Protein AF-A0A5J4E8A2-F1 (afdb_monomer_lite)

Secondary structure (DSSP, 8-state):
--PPPP----------EEEEEEETTTTEEEEEEEES-EEEEEEEPTTSSEEEEEEE-TTS-EEEEEEETTT--EEEEEEPSTT-TT--EEE-SSS-EEEEETTEEEEEETTEEEEEEE-TTT-SS-EEEEEE-TTSS-EEEEE-------

pLDDT: mean 84.59, std 16.26, range [34.31, 96.25]

Radius of gyration: 19.33 Å; chains: 1; bounding box: 40×71×51 Å

Sequence (150 aa):
MLAGVPVSGEEKEPWTMMLQIGYVNYGKTRPVVEMPKFSRALQLKPGSHSLTVIRENEAGEPELSLLDLDSLEFSPLAKTLEGSYSNDFVWTEDPFLLMADDRIVYRLADDGWVMVRDFSDMLPGPITRLAVRPDNKQLAMVVWEVPLEK

Structure (mmCIF, N/CA/C/O backbone):
data_AF-A0A5J4E8A2-F1
#
_entry.id   AF-A0A5J4E8A2-F1
#
loop_
_atom_site.group_PDB
_atom_site.id
_atom_site.type_symbol
_atom_site.label_atom_id
_atom_site.label_alt_id
_atom_site.label_comp_id
_atom_site.label_asym_id
_atom_site.label_entity_id
_atom_site.label_seq_id
_atom_site.pdbx_PDB_ins_code
_atom_site.Cartn_x
_atom_site.Cartn_y
_atom_site.Cartn_z
_atom_site.occupancy
_atom_site.B_iso_or_equiv
_atom_site.auth_seq_id
_atom_site.auth_comp_id
_atom_site.auth_asym_id
_atom_site.auth_atom_id
_atom_site.pdbx_PDB_model_num
ATOM 1 N N . MET A 1 1 ? -2.960 58.419 -9.480 1.00 44.09 1 MET A N 1
ATOM 2 C CA . MET A 1 1 ? -3.152 57.004 -9.870 1.00 44.09 1 MET A CA 1
ATOM 3 C C . MET A 1 1 ? -1.806 56.530 -10.385 1.00 44.09 1 MET A C 1
ATOM 5 O O . MET A 1 1 ? -1.309 57.141 -11.311 1.00 44.09 1 MET A O 1
ATOM 9 N N . LEU A 1 2 ? -1.086 55.628 -9.729 1.00 34.31 2 LEU A N 1
ATOM 10 C CA . LEU A 1 2 ? -1.480 54.268 -9.365 1.00 34.31 2 LEU A CA 1
ATOM 11 C C . LEU A 1 2 ? -1.062 53.943 -7.923 1.00 34.31 2 LEU A C 1
ATOM 13 O O . LEU A 1 2 ? 0.035 54.294 -7.498 1.00 34.31 2 LEU A O 1
ATOM 17 N N . ALA A 1 3 ? -1.966 53.301 -7.184 1.00 36.78 3 ALA A N 1
ATOM 18 C CA . ALA A 1 3 ? -1.679 52.727 -5.879 1.00 36.78 3 ALA A CA 1
ATOM 19 C C . ALA A 1 3 ? -0.767 51.505 -6.056 1.00 36.78 3 ALA A C 1
ATOM 21 O O . ALA A 1 3 ? -0.965 50.714 -6.980 1.00 36.78 3 ALA A O 1
ATOM 22 N N . GLY A 1 4 ? 0.237 51.387 -5.188 1.00 36.59 4 GLY A N 1
ATOM 23 C CA . GLY A 1 4 ? 1.131 50.238 -5.141 1.00 36.59 4 GLY A CA 1
ATOM 24 C C . GLY A 1 4 ? 0.349 48.951 -4.894 1.00 36.59 4 GLY A C 1
ATOM 25 O O . GLY A 1 4 ? -0.538 48.901 -4.044 1.00 36.59 4 GLY A O 1
ATOM 26 N N . VAL A 1 5 ? 0.685 47.920 -5.660 1.00 42.12 5 VAL A N 1
ATOM 27 C CA . VAL A 1 5 ? 0.244 46.551 -5.406 1.00 42.12 5 VAL A CA 1
ATOM 28 C C . VAL A 1 5 ? 0.974 46.078 -4.145 1.00 42.12 5 VAL A C 1
ATOM 30 O O . VAL A 1 5 ? 2.208 46.095 -4.144 1.00 42.12 5 VAL A O 1
ATOM 33 N N . PRO A 1 6 ? 0.282 45.668 -3.069 1.00 39.84 6 PRO A N 1
ATOM 34 C CA . PRO A 1 6 ? 0.949 44.968 -1.990 1.00 39.84 6 PRO A CA 1
ATOM 35 C C . PRO A 1 6 ? 1.321 43.579 -2.508 1.00 39.84 6 PRO A C 1
ATOM 37 O O . PRO A 1 6 ? 0.456 42.800 -2.906 1.00 39.84 6 PRO A O 1
ATOM 40 N N . VAL A 1 7 ? 2.617 43.276 -2.519 1.00 51.28 7 VAL A N 1
ATOM 41 C CA . VAL A 1 7 ? 3.108 41.903 -2.639 1.00 51.28 7 VAL A CA 1
ATOM 42 C C . VAL A 1 7 ? 2.806 41.239 -1.298 1.00 51.28 7 VAL A C 1
ATOM 44 O O . VAL A 1 7 ? 3.563 41.403 -0.344 1.00 51.28 7 VAL A O 1
ATOM 47 N N . SER A 1 8 ? 1.670 40.550 -1.184 1.00 48.28 8 SER A N 1
ATOM 48 C CA . SER A 1 8 ? 1.415 39.687 -0.034 1.00 48.28 8 SER A CA 1
ATOM 49 C C . SER A 1 8 ? 2.226 38.408 -0.221 1.00 48.28 8 SER A C 1
ATOM 51 O O . SER A 1 8 ? 1.799 37.459 -0.879 1.00 48.28 8 SER A O 1
ATOM 53 N N . GLY A 1 9 ? 3.432 38.413 0.343 1.00 48.28 9 GLY A N 1
ATOM 54 C CA . GLY A 1 9 ? 4.071 37.193 0.809 1.00 48.28 9 GLY A CA 1
ATOM 55 C C . GLY A 1 9 ? 3.224 36.615 1.935 1.00 48.28 9 GLY A C 1
ATOM 56 O O . GLY A 1 9 ? 3.485 36.872 3.102 1.00 48.28 9 GLY A O 1
ATOM 57 N N . GLU A 1 10 ? 2.169 35.896 1.576 1.00 40.12 10 GLU A N 1
ATOM 58 C CA . GLU A 1 10 ? 1.558 34.925 2.469 1.00 40.12 10 GLU A CA 1
ATOM 59 C C . GLU A 1 10 ? 2.263 33.602 2.181 1.00 40.12 10 GLU A C 1
ATOM 61 O O . GLU A 1 10 ? 2.068 32.990 1.126 1.00 40.12 10 GLU A O 1
ATOM 66 N N . GLU A 1 11 ? 3.131 33.180 3.104 1.00 46.16 11 GLU A N 1
ATOM 67 C CA . GLU A 1 11 ? 3.371 31.756 3.314 1.00 46.16 11 GLU A CA 1
ATOM 68 C C . GLU A 1 11 ? 1.988 31.114 3.432 1.00 46.16 11 GLU A C 1
ATOM 70 O O . GLU A 1 11 ? 1.299 31.289 4.435 1.00 46.16 11 GLU A O 1
ATOM 75 N N . LYS A 1 12 ? 1.527 30.442 2.371 1.00 45.16 12 LYS A N 1
ATOM 76 C CA . LYS A 1 12 ? 0.350 29.584 2.479 1.00 45.16 12 LYS A CA 1
ATOM 77 C C . LYS A 1 12 ? 0.690 28.571 3.559 1.00 45.16 12 LYS A C 1
ATOM 79 O O . LYS A 1 12 ? 1.568 27.739 3.329 1.00 45.16 12 LYS A O 1
ATOM 84 N N . GLU A 1 13 ? 0.029 28.680 4.710 1.00 53.31 13 GLU A N 1
ATOM 85 C CA . GLU A 1 13 ? 0.113 27.681 5.770 1.00 53.31 13 GLU A CA 1
ATOM 86 C C . GLU A 1 13 ? 0.041 26.286 5.131 1.00 53.31 13 GLU A C 1
ATOM 88 O O . GLU A 1 13 ? -0.776 26.079 4.219 1.00 53.31 13 GLU A O 1
ATOM 93 N N . PRO A 1 14 ? 0.929 25.347 5.506 1.00 62.94 14 PRO A N 1
ATOM 94 C CA . PRO A 1 14 ? 0.955 24.044 4.867 1.00 62.94 14 PRO A CA 1
ATOM 95 C C . PRO A 1 14 ? -0.423 23.409 5.042 1.00 62.94 14 PRO A C 1
ATOM 97 O O . PRO A 1 14 ? -0.895 23.231 6.164 1.00 62.94 14 PRO A O 1
ATOM 100 N N . TRP A 1 15 ? -1.093 23.117 3.924 1.00 67.94 15 TRP A N 1
ATOM 101 C CA . TRP A 1 15 ? -2.390 22.450 3.933 1.00 67.94 15 TRP A CA 1
ATOM 102 C C . TRP A 1 15 ? -2.283 21.200 4.801 1.00 67.94 15 TRP A C 1
ATOM 104 O O . TRP A 1 15 ? -1.591 20.254 4.435 1.00 67.94 15 TRP A O 1
ATOM 114 N N . THR A 1 16 ? -2.942 21.210 5.955 1.00 81.44 16 THR A N 1
ATOM 115 C CA . THR A 1 16 ? -3.009 20.031 6.812 1.00 81.44 16 THR A CA 1
ATOM 116 C C . THR A 1 16 ? -4.118 19.138 6.274 1.00 81.44 16 THR A C 1
ATOM 118 O O . THR A 1 16 ? -5.223 19.594 5.973 1.00 81.44 16 THR A O 1
ATOM 121 N N . MET A 1 17 ? -3.808 17.863 6.085 1.00 86.81 17 MET A N 1
ATOM 122 C CA . MET A 1 17 ? -4.749 16.854 5.622 1.00 86.81 17 MET A CA 1
ATOM 123 C C . MET A 1 17 ? -5.364 16.145 6.825 1.00 86.81 17 MET A C 1
ATOM 125 O O . MET A 1 17 ? -4.666 15.817 7.781 1.00 86.81 17 MET A O 1
ATOM 129 N N . MET A 1 18 ? -6.662 15.860 6.764 1.00 90.81 18 MET A N 1
ATOM 130 C CA . MET A 1 18 ? -7.362 15.107 7.803 1.00 90.81 18 MET A CA 1
ATOM 131 C C . MET A 1 18 ? -7.837 13.766 7.255 1.00 90.81 18 MET A C 1
ATOM 133 O O . MET A 1 18 ? -8.593 13.720 6.282 1.00 90.81 18 MET A O 1
ATOM 137 N N . LEU A 1 19 ? -7.457 12.677 7.922 1.00 91.62 19 LEU A N 1
ATOM 138 C CA . LEU A 1 19 ? -8.067 11.371 7.695 1.00 91.62 19 LEU A CA 1
ATOM 139 C C . LEU A 1 19 ? -9.390 11.294 8.465 1.00 91.62 19 LEU A C 1
ATOM 141 O O . LEU A 1 19 ? -9.425 11.497 9.681 1.00 91.62 19 LEU A O 1
ATO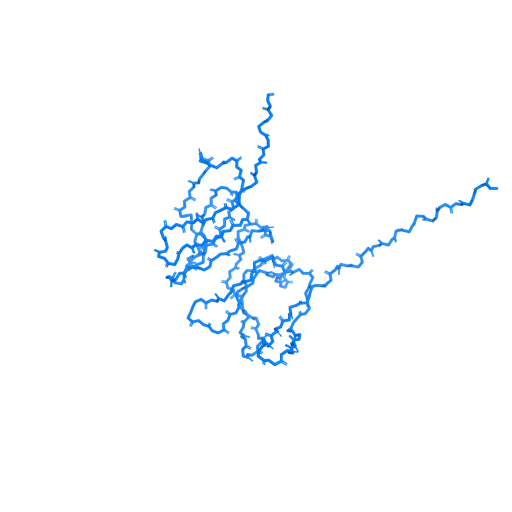M 145 N N . GLN A 1 20 ? -10.476 10.968 7.765 1.00 94.00 20 GLN A N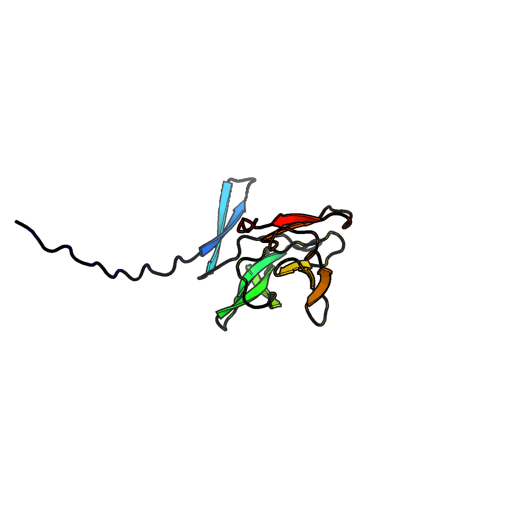 1
ATOM 146 C CA . GLN A 1 20 ? -11.784 10.712 8.368 1.00 94.00 20 GLN A CA 1
ATOM 147 C C . GLN A 1 20 ? -12.277 9.306 8.028 1.00 94.00 20 GLN A C 1
ATOM 149 O O . GLN A 1 20 ? -12.129 8.842 6.899 1.00 94.00 20 GLN A O 1
ATOM 154 N N . ILE A 1 21 ? -12.933 8.655 8.989 1.00 92.94 21 ILE A N 1
ATOM 155 C CA . ILE A 1 21 ? -13.693 7.421 8.764 1.00 92.94 21 ILE A CA 1
ATOM 156 C C . ILE A 1 21 ? -15.155 7.792 8.548 1.00 92.94 21 ILE A C 1
ATOM 158 O O . ILE A 1 21 ? -15.766 8.418 9.413 1.00 92.94 21 ILE A O 1
ATOM 162 N N . GLY A 1 22 ? -15.718 7.401 7.405 1.00 94.19 22 GLY A N 1
ATOM 163 C CA . GLY A 1 22 ? -17.136 7.562 7.090 1.00 94.19 22 GLY A CA 1
ATOM 164 C C . GLY A 1 22 ? -17.936 6.290 7.371 1.00 94.19 22 GLY A C 1
ATOM 165 O O . GLY A 1 22 ? -17.597 5.214 6.887 1.00 94.19 22 GLY A O 1
ATOM 166 N N . TYR A 1 23 ? -19.035 6.418 8.109 1.00 93.38 23 TYR A N 1
ATOM 167 C CA . TYR A 1 23 ? -19.977 5.340 8.392 1.00 93.38 23 TYR A CA 1
ATOM 168 C C . TYR A 1 23 ? -21.158 5.414 7.427 1.00 93.38 23 TYR A C 1
ATOM 170 O O . TYR A 1 23 ? -22.130 6.141 7.647 1.00 93.38 23 TYR A O 1
ATOM 178 N N . VAL A 1 24 ? -21.054 4.664 6.329 1.00 93.62 24 VAL A N 1
ATOM 179 C CA . VAL A 1 24 ? -21.988 4.722 5.190 1.00 93.62 24 VAL A CA 1
ATOM 180 C C . VAL A 1 24 ? -23.421 4.351 5.583 1.00 93.62 24 VAL A C 1
ATOM 182 O O . VAL A 1 24 ? -24.374 4.934 5.080 1.00 93.62 24 VAL A O 1
ATOM 185 N N . ASN A 1 25 ? -23.589 3.417 6.518 1.00 93.56 25 ASN A N 1
ATOM 186 C CA . ASN A 1 25 ? -24.894 2.918 6.952 1.00 93.56 25 ASN A CA 1
ATOM 187 C C . ASN A 1 25 ? -25.737 3.938 7.738 1.00 93.56 25 ASN A C 1
ATOM 189 O O . ASN A 1 25 ? -26.954 3.785 7.786 1.00 93.56 25 ASN A O 1
ATOM 193 N N . TYR A 1 26 ? -25.128 4.957 8.353 1.00 93.00 26 TYR A N 1
ATOM 194 C CA . TYR A 1 26 ? -25.861 5.979 9.117 1.00 93.00 26 TYR A CA 1
ATOM 195 C C . TYR A 1 26 ? -25.381 7.419 8.881 1.00 93.00 26 TYR A C 1
ATOM 197 O O . TYR A 1 26 ? -25.778 8.325 9.613 1.00 93.00 26 TYR A O 1
ATOM 205 N N . GLY A 1 27 ? -24.554 7.649 7.857 1.00 95.19 27 GLY A N 1
ATOM 206 C CA . GLY A 1 27 ? -24.221 8.985 7.358 1.00 95.19 27 GLY A CA 1
ATOM 207 C C . GLY A 1 27 ? -23.467 9.868 8.353 1.00 95.19 27 GLY A C 1
ATOM 208 O O . GLY A 1 27 ? -23.764 11.054 8.461 1.00 95.19 27 GLY A O 1
ATOM 209 N N . LYS A 1 28 ? -22.509 9.308 9.100 1.00 96.00 28 LYS A N 1
ATOM 210 C CA . LYS A 1 28 ? -21.638 10.074 10.012 1.00 96.00 28 LYS A CA 1
ATOM 211 C C . LYS A 1 28 ? -20.175 9.914 9.639 1.00 96.00 28 LYS A C 1
ATOM 213 O O . LYS A 1 28 ? -19.805 8.922 9.020 1.00 96.00 28 LYS A O 1
ATOM 218 N N . THR A 1 29 ? -19.341 10.845 10.084 1.00 95.88 29 THR A N 1
ATOM 219 C CA . THR A 1 29 ? -17.885 10.716 10.006 1.00 95.88 29 THR A CA 1
ATOM 220 C C . THR A 1 29 ? -17.248 10.810 11.389 1.00 95.88 29 THR A C 1
ATOM 222 O O . THR A 1 29 ? -17.855 11.311 12.339 1.00 95.88 29 THR A O 1
ATOM 225 N N . ARG A 1 30 ? -16.025 10.292 11.511 1.00 92.88 30 ARG A N 1
ATOM 226 C CA . ARG A 1 30 ? -15.161 10.444 12.681 1.00 92.88 30 ARG A CA 1
ATOM 227 C C . ARG A 1 30 ? -13.778 10.912 12.217 1.00 92.88 30 ARG A C 1
ATOM 229 O O . ARG A 1 30 ? -13.173 10.195 11.417 1.00 92.88 30 ARG A O 1
ATOM 236 N N . PRO A 1 31 ? -13.269 12.060 12.695 1.00 93.00 31 PRO A N 1
ATOM 237 C CA . PRO A 1 31 ? -11.885 12.441 12.446 1.00 93.00 31 PRO A CA 1
ATOM 238 C C . PRO A 1 31 ? -10.951 11.456 13.157 1.00 93.00 31 PRO A C 1
ATOM 240 O O . PRO A 1 31 ? -11.215 11.062 14.293 1.00 93.00 31 PRO A O 1
ATOM 243 N N . VAL A 1 32 ? -9.894 11.031 12.468 1.00 92.44 32 VAL A N 1
ATOM 244 C CA . VAL A 1 32 ? -8.877 10.119 13.010 1.00 92.44 32 VAL A CA 1
ATOM 245 C C . VAL A 1 32 ? -7.626 10.895 13.380 1.00 92.44 32 VAL A C 1
ATOM 247 O O . VAL A 1 32 ? -7.185 10.843 14.521 1.00 92.44 32 VAL A O 1
ATOM 250 N N . VAL A 1 33 ? -7.054 11.614 12.413 1.00 88.94 33 VAL A N 1
ATOM 251 C CA . VAL A 1 33 ? -5.784 12.320 12.587 1.00 88.94 33 VAL A CA 1
ATOM 252 C C . VAL A 1 33 ? -5.669 13.465 11.584 1.00 88.94 33 VAL A C 1
ATOM 254 O O . VAL A 1 33 ? -6.164 13.366 10.457 1.00 88.94 33 VAL A O 1
ATOM 257 N N . GLU A 1 34 ? -4.997 14.533 11.999 1.00 87.50 34 GLU A N 1
ATOM 258 C CA . GLU A 1 34 ? -4.529 15.620 11.144 1.00 87.50 34 GLU A CA 1
ATOM 259 C C . GLU A 1 34 ? -3.021 15.474 10.931 1.00 87.50 34 GLU A C 1
ATOM 261 O O . GLU A 1 34 ? -2.276 15.257 11.886 1.00 87.50 34 GLU A O 1
ATOM 266 N N . MET A 1 35 ? -2.567 15.554 9.682 1.00 81.31 35 MET A N 1
ATOM 267 C CA . MET A 1 35 ? -1.155 15.422 9.331 1.00 81.31 35 MET A CA 1
ATOM 268 C C . MET A 1 35 ? -0.769 16.360 8.189 1.00 81.31 35 MET A C 1
ATOM 270 O O . MET A 1 35 ? -1.615 16.668 7.347 1.00 81.31 35 MET A O 1
ATOM 274 N N . PRO A 1 36 ? 0.512 16.759 8.086 1.00 80.12 36 PRO A N 1
ATOM 275 C CA . PRO A 1 36 ? 0.971 17.607 6.990 1.00 80.12 36 PRO A CA 1
ATOM 276 C C . PRO A 1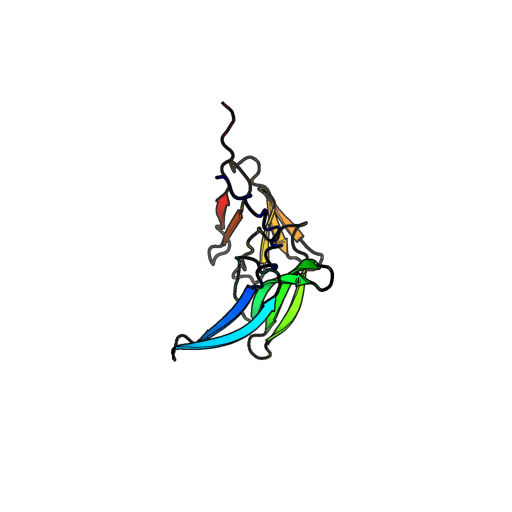 36 ? 0.714 16.984 5.612 1.00 80.12 36 PRO A C 1
ATOM 278 O O . PRO A 1 36 ? 0.343 17.685 4.673 1.00 80.12 36 PRO A O 1
ATOM 281 N N . LYS A 1 37 ? 0.912 15.663 5.480 1.00 82.56 37 LYS A N 1
ATOM 282 C CA . LYS A 1 37 ? 0.782 14.935 4.211 1.00 82.56 37 LYS A CA 1
ATOM 283 C C . LYS A 1 37 ? 0.319 13.491 4.404 1.00 82.56 37 LYS A C 1
ATOM 285 O O . LYS A 1 37 ? 0.814 12.780 5.275 1.00 82.56 37 LYS A O 1
ATOM 290 N N . PHE A 1 38 ? -0.555 13.058 3.500 1.00 82.69 38 PHE A N 1
ATOM 291 C CA . PHE A 1 38 ? -0.901 11.661 3.237 1.00 82.69 38 PHE A CA 1
ATOM 292 C C . PHE A 1 38 ? -0.680 11.342 1.757 1.00 82.69 38 PHE A C 1
ATOM 294 O O . PHE A 1 38 ? -0.828 12.218 0.899 1.00 82.69 38 PHE A O 1
ATOM 301 N N . SER A 1 39 ? -0.381 10.082 1.435 1.00 83.00 39 SER A N 1
ATOM 302 C CA . SER A 1 39 ? -0.505 9.615 0.052 1.00 83.00 39 SER A CA 1
ATOM 303 C C . SER A 1 39 ? -1.951 9.608 -0.423 1.00 83.00 39 SER A C 1
ATOM 305 O O . SER A 1 39 ? -2.901 9.550 0.355 1.00 83.00 39 SER A O 1
ATOM 307 N N . ARG A 1 40 ? -2.110 9.557 -1.747 1.00 82.06 40 ARG A N 1
ATOM 308 C CA . ARG A 1 40 ? -3.404 9.310 -2.399 1.00 82.06 40 ARG A CA 1
ATOM 309 C C . ARG A 1 40 ? -3.874 7.861 -2.235 1.00 82.06 40 ARG A C 1
ATOM 311 O O . ARG A 1 40 ? -5.076 7.614 -2.243 1.00 82.06 40 ARG A O 1
ATOM 318 N N . ALA A 1 41 ? -2.942 6.917 -2.102 1.00 86.00 41 ALA A N 1
ATOM 319 C CA . ALA A 1 41 ? -3.253 5.512 -1.881 1.00 86.00 41 ALA A CA 1
ATOM 320 C C . ALA A 1 41 ? -3.703 5.259 -0.434 1.00 86.00 41 ALA A C 1
ATOM 322 O O . ALA A 1 41 ? -3.023 5.647 0.518 1.00 86.00 41 ALA A O 1
ATOM 323 N N . LEU A 1 42 ? -4.845 4.584 -0.302 1.00 90.50 42 LEU A N 1
ATOM 324 C CA . LEU A 1 42 ? -5.462 4.127 0.942 1.00 90.50 42 LEU A CA 1
ATOM 325 C C . LEU A 1 42 ? -6.032 2.733 0.671 1.00 90.50 42 LEU A C 1
ATOM 327 O O . LEU A 1 42 ? -6.891 2.594 -0.203 1.00 90.50 42 LEU A O 1
ATOM 331 N N . GLN A 1 43 ? -5.566 1.700 1.375 1.00 93.56 43 GLN A N 1
ATOM 332 C CA . GLN A 1 43 ? -6.068 0.334 1.172 1.00 93.56 43 GLN A CA 1
ATOM 333 C C . GLN A 1 43 ? -6.202 -0.418 2.486 1.00 93.56 43 GLN A C 1
ATOM 335 O O . GLN A 1 43 ? -5.345 -0.315 3.359 1.00 93.56 43 GLN A O 1
ATOM 340 N N . LEU A 1 44 ? -7.263 -1.212 2.613 1.00 94.12 44 LEU A N 1
ATOM 341 C CA . LEU A 1 44 ? -7.364 -2.181 3.698 1.00 94.12 44 LEU A CA 1
ATOM 342 C C . LEU A 1 44 ? -6.311 -3.268 3.503 1.00 94.12 44 LEU A C 1
ATOM 344 O O . LEU A 1 44 ? -6.114 -3.750 2.386 1.00 94.12 44 LEU A O 1
ATOM 348 N N . LYS A 1 45 ? -5.667 -3.675 4.594 1.00 94.38 45 LYS A N 1
ATOM 349 C CA . LYS A 1 45 ? -4.794 -4.843 4.580 1.00 94.38 45 LYS A CA 1
ATOM 350 C C . LYS A 1 45 ? -5.655 -6.116 4.516 1.00 94.38 45 LYS A C 1
ATOM 352 O O . LYS A 1 45 ? -6.503 -6.311 5.390 1.00 94.38 45 LYS A O 1
ATOM 357 N N . PRO A 1 46 ? -5.432 -7.018 3.544 1.00 92.81 46 PRO A N 1
ATOM 358 C CA . PRO A 1 46 ? -6.158 -8.278 3.469 1.00 92.81 46 PRO A CA 1
ATOM 359 C C . PRO A 1 46 ? -6.045 -9.084 4.765 1.00 92.81 46 PRO A C 1
ATOM 361 O O . PRO A 1 46 ? -4.968 -9.206 5.364 1.00 92.81 46 PRO A O 1
ATOM 364 N N . GLY A 1 47 ? -7.186 -9.613 5.211 1.00 91.81 47 GLY A N 1
ATOM 365 C CA . GLY A 1 47 ? -7.290 -10.410 6.432 1.00 91.81 47 GLY A CA 1
ATOM 366 C C . GLY A 1 47 ? -7.086 -9.639 7.742 1.00 91.81 47 GLY A C 1
ATOM 367 O O . GLY A 1 47 ? -6.973 -10.284 8.781 1.00 91.81 47 GLY A O 1
ATOM 368 N N . SER A 1 48 ? -7.028 -8.300 7.736 1.00 91.56 48 SER A N 1
ATOM 369 C CA . SER A 1 48 ? -6.989 -7.501 8.969 1.00 91.56 48 SER A CA 1
ATOM 370 C C . SER A 1 48 ? -8.016 -6.370 8.969 1.00 91.56 48 SER A C 1
ATOM 372 O O . SER A 1 48 ? -8.591 -6.016 7.941 1.00 91.56 48 SER A O 1
ATOM 374 N N . HIS A 1 49 ? -8.246 -5.799 10.152 1.00 93.81 49 HIS A N 1
ATOM 375 C CA . HIS A 1 49 ? -9.069 -4.608 10.342 1.00 93.81 49 HIS A CA 1
ATOM 376 C C . HIS A 1 49 ? -8.198 -3.342 10.392 1.00 93.81 49 HIS A C 1
ATOM 378 O O . HIS A 1 49 ? -8.353 -2.478 11.251 1.00 93.81 49 HIS A O 1
ATOM 384 N N . SER A 1 50 ? -7.223 -3.257 9.485 1.00 95.81 50 SER A N 1
ATOM 385 C CA . SER A 1 50 ? -6.241 -2.174 9.463 1.00 95.81 50 SER A CA 1
ATOM 386 C C . SER A 1 50 ? -6.196 -1.510 8.093 1.00 95.81 50 SER A C 1
ATOM 388 O O . SER A 1 50 ? -6.273 -2.172 7.055 1.00 95.81 50 SER A O 1
ATOM 390 N N . LEU A 1 51 ? -6.040 -0.191 8.094 1.00 95.44 51 LEU A N 1
ATOM 391 C CA . LEU A 1 51 ? -5.846 0.619 6.900 1.00 95.44 51 LEU A CA 1
ATOM 392 C C . LEU A 1 51 ? -4.350 0.864 6.700 1.00 95.44 51 LEU A C 1
ATOM 394 O O . LEU A 1 51 ? -3.681 1.389 7.582 1.00 95.44 51 LEU A O 1
ATOM 398 N N . THR A 1 52 ? -3.823 0.520 5.533 1.00 95.19 52 THR A N 1
ATOM 399 C CA . THR A 1 52 ? -2.478 0.917 5.119 1.00 95.19 52 THR A CA 1
ATOM 400 C C . THR A 1 52 ? -2.537 2.277 4.444 1.00 95.19 52 THR A C 1
ATOM 402 O O . THR A 1 52 ? -3.414 2.524 3.609 1.00 95.19 52 THR A O 1
ATOM 405 N N . VAL A 1 53 ? -1.595 3.145 4.802 1.00 93.56 53 VAL A N 1
ATOM 406 C CA . VAL A 1 53 ? -1.413 4.487 4.237 1.00 93.56 53 VAL A CA 1
ATOM 407 C C . VAL A 1 53 ? 0.080 4.774 4.101 1.00 93.56 53 VAL A C 1
ATOM 409 O O . VAL A 1 53 ? 0.873 4.191 4.838 1.00 93.56 53 VAL A O 1
ATOM 412 N N . ILE A 1 54 ? 0.468 5.705 3.227 1.00 91.88 54 ILE A N 1
ATOM 413 C CA . ILE A 1 54 ? 1.771 6.365 3.353 1.00 91.88 54 ILE A CA 1
ATOM 414 C C . ILE A 1 54 ? 1.553 7.692 4.078 1.00 91.88 54 ILE A C 1
ATOM 416 O O . ILE A 1 54 ? 0.705 8.501 3.683 1.00 91.88 54 ILE A O 1
ATOM 420 N N . ARG A 1 55 ? 2.321 7.908 5.142 1.00 89.38 55 ARG A N 1
ATOM 421 C CA . ARG A 1 55 ? 2.330 9.134 5.945 1.00 89.38 55 ARG A CA 1
ATOM 422 C C . ARG A 1 55 ? 3.758 9.574 6.220 1.00 89.38 55 ARG A C 1
ATOM 424 O O . ARG A 1 55 ? 4.705 8.832 5.992 1.00 89.38 55 ARG A O 1
ATOM 431 N N . GLU A 1 56 ? 3.892 10.789 6.722 1.00 88.12 56 GLU A N 1
ATOM 432 C CA . GLU A 1 56 ? 5.153 11.279 7.264 1.00 88.12 56 GLU A CA 1
ATOM 433 C C . GLU A 1 56 ? 5.424 10.624 8.637 1.00 88.12 56 GLU A C 1
ATOM 435 O O . GLU A 1 56 ? 4.530 10.544 9.493 1.00 88.12 56 GLU A O 1
ATOM 440 N N . ASN A 1 57 ? 6.634 10.100 8.836 1.00 87.44 57 ASN A N 1
ATOM 441 C CA . ASN A 1 57 ? 7.103 9.614 10.135 1.00 87.44 57 ASN A CA 1
ATOM 442 C C . ASN A 1 57 ? 7.644 10.772 10.999 1.00 87.44 57 ASN A C 1
ATOM 444 O O . ASN A 1 57 ? 7.661 11.926 10.577 1.00 87.44 57 ASN A O 1
ATOM 448 N N . GLU A 1 58 ? 8.100 10.486 12.222 1.00 86.38 58 GLU A N 1
ATOM 449 C CA . GLU A 1 58 ? 8.618 11.519 13.142 1.00 86.38 58 GLU A CA 1
ATOM 450 C C . GLU A 1 58 ? 9.853 12.268 12.607 1.00 86.38 58 GLU A C 1
ATOM 452 O O . GLU A 1 58 ? 10.131 13.384 13.041 1.00 86.38 58 GLU A O 1
ATOM 457 N N . ALA A 1 59 ? 10.584 11.675 11.658 1.00 87.94 59 ALA A N 1
ATOM 458 C CA . ALA A 1 59 ? 11.755 12.271 11.021 1.00 87.94 59 ALA A CA 1
ATOM 459 C C . ALA A 1 59 ? 11.416 13.092 9.761 1.00 87.94 59 ALA A C 1
ATOM 461 O O . ALA A 1 59 ? 12.326 13.618 9.120 1.00 87.94 59 ALA A O 1
ATOM 462 N N . GLY A 1 60 ? 10.139 13.209 9.386 1.00 86.50 60 GLY A N 1
ATOM 463 C CA . GLY A 1 60 ? 9.732 13.910 8.167 1.00 86.50 60 GLY A CA 1
ATOM 464 C C . GLY A 1 60 ? 9.796 13.059 6.889 1.00 86.50 60 GLY A C 1
ATOM 465 O O . GLY A 1 60 ? 9.619 13.576 5.782 1.00 86.50 60 GLY A O 1
ATOM 466 N N . GLU A 1 61 ? 10.069 11.757 7.010 1.00 87.06 61 GLU A N 1
ATOM 467 C CA . GLU A 1 61 ? 10.236 10.847 5.873 1.00 87.06 61 GLU A CA 1
ATOM 468 C C . GLU A 1 61 ? 8.928 10.101 5.546 1.00 87.06 61 GLU A C 1
ATOM 470 O O . GLU A 1 61 ? 8.175 9.755 6.460 1.00 87.06 61 GLU A O 1
ATOM 475 N N . PRO A 1 62 ? 8.655 9.800 4.261 1.00 88.50 62 PRO A N 1
ATOM 476 C CA . PRO A 1 62 ? 7.522 8.966 3.878 1.00 88.50 62 PRO A CA 1
ATOM 477 C C . PRO A 1 62 ? 7.687 7.526 4.386 1.00 88.50 62 PRO A C 1
ATOM 479 O O . PRO A 1 62 ? 8.710 6.872 4.172 1.00 88.50 62 PRO A O 1
ATOM 482 N N . GLU A 1 63 ? 6.639 7.003 5.011 1.00 91.50 63 GLU A N 1
ATOM 483 C CA . GLU A 1 63 ? 6.587 5.655 5.566 1.00 91.50 63 GLU A CA 1
ATOM 484 C C . GLU A 1 63 ? 5.227 5.009 5.280 1.00 91.50 63 GLU A C 1
ATOM 486 O O . GLU A 1 63 ? 4.187 5.659 5.392 1.00 91.50 63 GLU A O 1
ATOM 491 N N . LEU A 1 64 ? 5.226 3.718 4.933 1.00 93.62 64 LEU A N 1
ATOM 492 C CA . LEU A 1 64 ? 4.028 2.889 5.009 1.00 93.62 64 LEU A CA 1
ATOM 493 C C . LEU A 1 64 ? 3.702 2.627 6.477 1.00 93.62 64 LEU A C 1
ATOM 495 O O . LEU A 1 64 ? 4.495 2.020 7.199 1.00 93.62 64 LEU A O 1
ATOM 499 N N . SER A 1 65 ? 2.498 2.994 6.889 1.00 94.38 65 SER A N 1
ATOM 500 C CA . SER A 1 65 ? 2.003 2.739 8.237 1.00 94.38 65 SER A CA 1
ATOM 501 C C . SER A 1 65 ? 0.659 2.018 8.187 1.00 94.38 65 SER A C 1
ATOM 503 O O . SER A 1 65 ? -0.132 2.178 7.253 1.00 94.38 65 SER A O 1
ATOM 505 N N . LEU A 1 66 ? 0.397 1.221 9.217 1.00 95.94 66 LEU A N 1
ATOM 506 C CA . LEU A 1 66 ? -0.892 0.588 9.468 1.00 95.94 66 LEU A CA 1
ATOM 507 C C . LEU A 1 66 ? -1.632 1.391 10.528 1.00 95.94 66 LEU A C 1
ATOM 509 O O . LEU A 1 66 ? -1.100 1.610 11.608 1.00 95.94 66 LEU A O 1
ATOM 513 N N . LEU A 1 67 ? -2.851 1.810 10.219 1.00 95.75 67 LEU A N 1
ATOM 514 C CA . LEU A 1 67 ? -3.817 2.314 11.183 1.00 95.75 67 LEU A CA 1
ATOM 515 C C . LEU A 1 67 ? -4.716 1.157 11.610 1.00 95.75 67 LEU A C 1
ATOM 517 O O . LEU A 1 67 ? -5.445 0.613 10.776 1.00 95.75 67 LEU A O 1
ATOM 521 N N . ASP A 1 68 ? -4.700 0.806 12.889 1.00 95.94 68 ASP A N 1
ATOM 522 C CA . ASP A 1 68 ? -5.713 -0.076 13.460 1.00 95.94 68 ASP A CA 1
ATOM 523 C C . ASP A 1 68 ? -7.059 0.664 13.530 1.00 95.94 68 ASP A C 1
ATOM 525 O O . ASP A 1 68 ? -7.141 1.772 14.061 1.00 95.94 68 ASP A O 1
ATOM 529 N N . LEU A 1 69 ? -8.120 0.108 12.937 1.00 94.19 69 LEU A N 1
ATOM 530 C CA . LEU A 1 69 ? -9.402 0.815 12.834 1.00 94.19 69 LEU A CA 1
ATOM 531 C C . LEU A 1 69 ? -10.230 0.767 14.126 1.00 94.19 69 LEU A C 1
ATOM 533 O O . LEU A 1 69 ? -11.148 1.584 14.278 1.00 94.19 69 LEU A O 1
ATOM 537 N N . ASP A 1 70 ? -9.884 -0.122 15.058 1.00 93.00 70 ASP A N 1
ATOM 538 C CA . ASP A 1 70 ? -10.530 -0.239 16.361 1.00 93.00 70 ASP A CA 1
ATOM 539 C C . ASP A 1 70 ? -9.891 0.728 17.371 1.00 93.00 70 ASP A C 1
ATOM 541 O O . ASP A 1 70 ? -10.601 1.533 17.984 1.00 93.00 70 ASP A O 1
ATOM 545 N N . SER A 1 71 ? -8.558 0.718 17.502 1.00 94.88 71 SER A N 1
ATOM 546 C CA . SER A 1 71 ? -7.821 1.585 18.436 1.00 94.88 71 SER A CA 1
ATOM 547 C C . SER A 1 71 ? -7.510 2.978 17.883 1.00 94.88 71 SER A C 1
ATOM 549 O O . SER A 1 71 ? -7.329 3.912 18.661 1.00 94.88 71 SER A O 1
ATOM 551 N N . LEU A 1 72 ? -7.497 3.141 16.555 1.00 93.25 72 LEU A N 1
ATOM 552 C CA . LEU A 1 72 ? -6.972 4.317 15.848 1.00 93.25 72 LEU A CA 1
ATOM 553 C C . LEU A 1 72 ? -5.483 4.605 16.061 1.00 93.25 72 LEU A C 1
ATOM 555 O O . LEU A 1 72 ? -5.025 5.726 15.826 1.00 93.25 72 LEU A O 1
ATOM 559 N N . GLU A 1 73 ? -4.709 3.608 16.463 1.00 93.88 73 GLU A N 1
ATOM 560 C CA . GLU A 1 73 ? -3.269 3.766 16.611 1.00 93.88 73 GLU A CA 1
ATOM 561 C C . GLU A 1 73 ? -2.546 3.422 15.307 1.00 93.88 73 GLU A C 1
ATOM 563 O O . GLU A 1 73 ? -2.898 2.474 14.599 1.00 93.88 73 GLU A O 1
ATOM 568 N N . PHE A 1 74 ? -1.526 4.219 14.982 1.00 93.62 74 PHE A N 1
ATOM 569 C CA . PHE A 1 74 ? -0.624 3.930 13.875 1.00 93.62 74 PHE A CA 1
ATOM 570 C C . PHE A 1 74 ? 0.544 3.070 14.351 1.00 93.62 74 PHE A C 1
ATOM 572 O O . PHE A 1 74 ? 1.164 3.369 15.369 1.00 93.62 74 PHE A O 1
ATOM 579 N N . SER A 1 75 ? 0.905 2.071 13.555 1.00 95.38 75 SER A N 1
ATOM 580 C CA . SER A 1 75 ? 2.152 1.320 13.686 1.00 95.38 75 SER A CA 1
ATOM 581 C C . SER A 1 75 ? 2.949 1.377 12.378 1.00 95.38 75 SER A C 1
ATOM 583 O O . SER A 1 75 ? 2.339 1.272 11.304 1.00 95.38 75 SER A O 1
ATOM 585 N N . PRO A 1 76 ? 4.285 1.499 12.431 1.00 94.94 76 PRO A N 1
ATOM 586 C CA . PRO A 1 76 ? 5.118 1.473 11.234 1.00 94.94 76 PRO A CA 1
ATOM 587 C C . PRO A 1 76 ? 5.043 0.098 10.556 1.00 94.94 76 PRO A C 1
ATOM 589 O O . PRO A 1 76 ? 5.005 -0.931 11.232 1.00 94.94 76 PRO A O 1
ATOM 592 N N . LEU A 1 77 ? 5.018 0.079 9.221 1.00 93.81 77 LEU A N 1
ATOM 593 C CA . LEU A 1 77 ? 5.093 -1.147 8.419 1.00 93.81 77 LEU A CA 1
ATOM 594 C C . LEU A 1 77 ? 6.433 -1.244 7.688 1.00 93.81 77 LEU A C 1
ATOM 596 O O . LEU A 1 77 ? 7.120 -2.253 7.810 1.00 93.81 77 LEU A O 1
ATOM 600 N N . ALA A 1 78 ? 6.798 -0.214 6.923 1.00 92.81 78 ALA A N 1
ATOM 601 C CA . ALA A 1 78 ? 8.061 -0.154 6.191 1.00 92.81 78 ALA A CA 1
ATOM 602 C C . ALA A 1 78 ? 8.340 1.269 5.697 1.00 92.81 78 ALA A C 1
ATOM 604 O O . ALA A 1 78 ? 7.415 2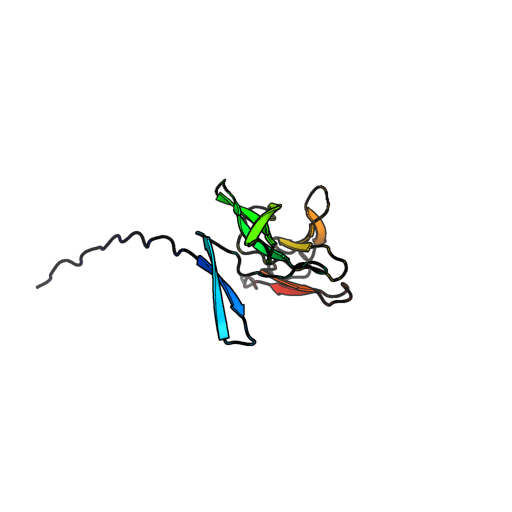.033 5.427 1.00 92.81 78 ALA A O 1
ATOM 605 N N . LYS A 1 79 ? 9.611 1.607 5.462 1.00 91.50 79 LYS A N 1
ATOM 606 C CA . LYS A 1 79 ? 9.942 2.791 4.656 1.00 91.50 79 LYS A CA 1
ATOM 607 C C . LYS A 1 79 ? 9.435 2.607 3.224 1.00 91.50 79 LYS A C 1
ATOM 609 O O . LYS A 1 79 ? 9.421 1.484 2.714 1.00 91.50 79 LYS A O 1
ATOM 614 N N . THR A 1 80 ? 9.035 3.688 2.559 1.00 91.31 80 THR A N 1
ATOM 615 C CA . THR A 1 80 ? 8.717 3.622 1.124 1.00 91.31 80 THR A CA 1
ATOM 616 C C . THR A 1 80 ? 9.983 3.365 0.299 1.00 91.31 80 THR A C 1
ATOM 618 O O . THR A 1 80 ? 11.101 3.502 0.798 1.00 91.31 80 THR A O 1
ATOM 621 N N . LEU A 1 81 ? 9.819 3.039 -0.987 1.00 88.75 81 LEU A N 1
ATOM 622 C CA . LEU A 1 81 ? 10.898 3.229 -1.967 1.00 88.75 81 LEU A CA 1
ATOM 623 C C . LEU A 1 81 ? 11.343 4.710 -1.937 1.00 88.75 81 LEU A C 1
ATOM 625 O O . LEU A 1 81 ? 10.523 5.583 -1.623 1.00 88.75 81 LEU A O 1
ATOM 629 N N . GLU A 1 82 ? 12.633 4.981 -2.163 1.00 73.44 82 GLU A N 1
ATOM 630 C CA . GLU A 1 82 ? 13.288 6.261 -1.838 1.00 73.44 82 GLU A CA 1
ATOM 631 C C . GLU A 1 82 ? 12.471 7.504 -2.258 1.00 73.44 82 GLU A C 1
ATOM 633 O O . GLU A 1 82 ? 12.183 7.735 -3.428 1.00 73.44 82 GLU A O 1
ATOM 638 N N . GLY A 1 83 ? 12.096 8.333 -1.275 1.00 57.69 83 GLY A N 1
ATOM 639 C CA . GLY A 1 83 ? 11.633 9.713 -1.478 1.00 57.69 83 GLY A CA 1
ATOM 640 C C . GLY A 1 83 ? 10.213 9.938 -2.017 1.00 57.69 83 GLY A C 1
ATOM 641 O O . GLY A 1 83 ? 9.802 11.097 -2.111 1.00 57.69 83 GLY A O 1
ATOM 642 N N . SER A 1 84 ? 9.431 8.907 -2.353 1.00 58.38 84 SER A N 1
ATOM 643 C CA . SER A 1 84 ? 8.175 9.133 -3.088 1.00 58.38 84 SER A CA 1
ATOM 644 C C . SER A 1 84 ? 6.902 9.015 -2.238 1.00 58.38 84 SER A C 1
ATOM 646 O O . SER A 1 84 ? 6.365 7.933 -2.020 1.00 58.38 84 SER A O 1
ATOM 648 N N . TYR A 1 85 ? 6.33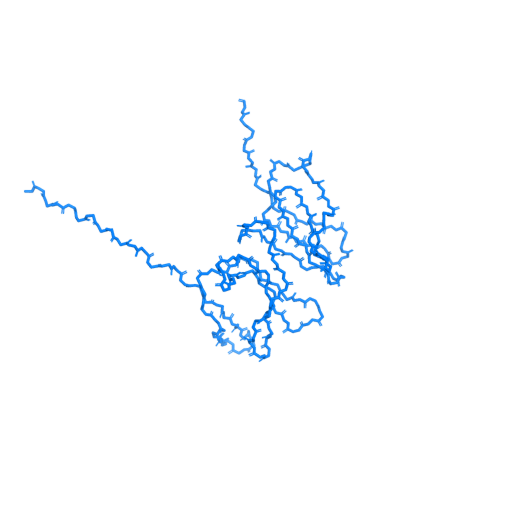1 10.171 -1.873 1.00 56.03 85 TYR A N 1
ATOM 649 C CA . TYR A 1 85 ? 4.924 10.303 -1.443 1.00 56.03 85 TYR A CA 1
ATOM 650 C C . TYR A 1 85 ? 3.921 10.072 -2.592 1.00 56.03 85 TYR A C 1
ATOM 652 O O . TYR A 1 85 ? 2.714 9.962 -2.361 1.00 56.03 85 TYR A O 1
ATOM 660 N N . SER A 1 86 ? 4.396 10.072 -3.844 1.00 57.41 86 SER A N 1
ATOM 661 C CA . SER A 1 86 ? 3.553 9.989 -5.043 1.00 57.41 86 SER A CA 1
ATOM 662 C C . SER A 1 86 ? 3.301 8.573 -5.545 1.00 57.41 86 SER A C 1
ATOM 664 O O . SER A 1 86 ? 2.385 8.401 -6.357 1.00 57.41 86 SER A O 1
ATOM 666 N N . ASN A 1 87 ? 4.076 7.591 -5.080 1.00 68.06 87 ASN A N 1
ATOM 667 C CA . ASN A 1 87 ? 3.941 6.214 -5.533 1.00 68.06 87 ASN A CA 1
ATOM 668 C C . ASN A 1 87 ? 2.780 5.559 -4.782 1.00 68.06 87 ASN A C 1
ATOM 670 O O . ASN A 1 87 ? 2.780 5.472 -3.554 1.00 68.06 87 ASN A O 1
ATOM 674 N N . ASP A 1 88 ? 1.775 5.113 -5.530 1.00 86.62 88 ASP A N 1
ATOM 675 C CA . ASP A 1 88 ? 0.736 4.261 -4.969 1.00 86.62 88 ASP A CA 1
ATOM 676 C C . ASP A 1 88 ? 1.329 2.895 -4.587 1.00 86.62 88 ASP A C 1
ATOM 678 O O . ASP A 1 88 ? 2.316 2.423 -5.160 1.00 86.62 88 ASP A O 1
ATOM 682 N N . PHE A 1 89 ? 0.677 2.234 -3.638 1.00 93.56 89 PHE A N 1
ATOM 683 C CA . PHE A 1 89 ? 0.923 0.842 -3.289 1.00 93.56 89 PHE A CA 1
ATOM 684 C C . PHE A 1 89 ? -0.344 0.023 -3.507 1.00 93.56 89 PHE A C 1
ATOM 686 O O . PHE A 1 89 ? -1.446 0.572 -3.576 1.00 93.56 89 PHE A O 1
ATOM 693 N N . VAL A 1 90 ? -0.194 -1.297 -3.591 1.00 94.62 90 VAL A N 1
ATOM 694 C CA . VAL A 1 90 ? -1.329 -2.216 -3.651 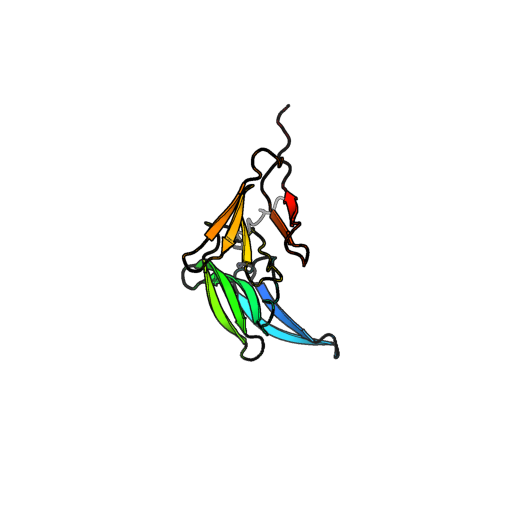1.00 94.62 90 VAL A CA 1
ATOM 695 C C . VAL A 1 90 ? -1.071 -3.494 -2.865 1.00 94.62 90 VAL A C 1
ATOM 697 O O . VAL A 1 90 ? 0.009 -4.075 -2.956 1.00 94.62 90 VAL A O 1
ATOM 700 N N . TRP A 1 91 ? -2.066 -3.933 -2.096 1.00 94.94 91 TRP A N 1
ATOM 701 C CA . TRP A 1 91 ? -2.077 -5.263 -1.494 1.00 94.94 91 TRP A CA 1
ATOM 702 C C . TRP A 1 91 ? -2.529 -6.319 -2.501 1.00 94.94 91 TRP A C 1
ATOM 704 O O . TRP A 1 91 ? -3.487 -6.113 -3.244 1.00 94.94 91 TRP A O 1
ATOM 714 N N . THR A 1 92 ? -1.865 -7.469 -2.492 1.00 93.06 92 THR A N 1
ATOM 715 C CA . THR A 1 92 ? -2.312 -8.686 -3.180 1.00 93.06 92 THR A CA 1
ATOM 716 C C . THR A 1 92 ? -3.156 -9.568 -2.262 1.00 93.06 92 THR A C 1
ATOM 718 O O . THR A 1 92 ? -3.092 -9.436 -1.042 1.00 93.06 92 THR A O 1
ATOM 721 N N . GLU A 1 93 ? -3.927 -10.499 -2.831 1.00 87.38 93 GLU A N 1
ATOM 722 C CA . GLU A 1 93 ? -4.743 -11.440 -2.035 1.00 87.38 93 GLU A CA 1
ATOM 723 C C . GLU A 1 93 ? -3.884 -12.439 -1.243 1.00 87.38 93 GLU A C 1
ATOM 725 O O . GLU A 1 93 ? -4.230 -12.815 -0.125 1.00 87.38 93 GLU A O 1
ATOM 730 N N . ASP A 1 94 ? -2.723 -12.823 -1.786 1.00 83.38 94 ASP A N 1
ATOM 731 C CA . ASP A 1 94 ? -1.655 -13.435 -0.992 1.00 83.38 94 ASP A CA 1
ATOM 732 C C . ASP A 1 94 ? -0.953 -12.261 -0.311 1.00 83.38 94 ASP A C 1
ATOM 734 O O . ASP A 1 94 ? -0.346 -11.495 -1.044 1.00 83.38 94 ASP A O 1
ATOM 738 N N . PRO A 1 95 ? -1.052 -12.035 1.007 1.00 84.56 95 PRO A N 1
ATOM 739 C CA . PRO A 1 95 ? -0.973 -10.702 1.622 1.00 84.56 95 PRO A CA 1
ATOM 740 C C . PRO A 1 95 ? 0.442 -10.096 1.639 1.00 84.56 95 PRO A C 1
ATOM 742 O O . PRO A 1 95 ? 1.037 -9.889 2.696 1.00 84.56 95 PRO A O 1
ATOM 745 N N . PHE A 1 96 ? 0.979 -9.782 0.465 1.00 91.44 96 PHE A N 1
ATOM 746 C CA . PHE A 1 96 ? 2.176 -8.993 0.248 1.00 91.44 96 PHE A CA 1
ATOM 747 C C . PHE A 1 96 ? 1.808 -7.664 -0.408 1.00 91.44 96 PHE A C 1
ATOM 749 O O . PHE A 1 96 ? 0.746 -7.493 -1.008 1.00 91.44 96 PHE A O 1
ATOM 756 N N . LEU A 1 97 ? 2.693 -6.690 -0.249 1.00 94.75 97 LEU A N 1
ATOM 757 C CA . LEU A 1 97 ? 2.463 -5.332 -0.709 1.00 94.75 97 LEU A CA 1
ATOM 758 C C . LEU A 1 97 ? 3.385 -5.042 -1.887 1.00 94.75 97 LEU A C 1
ATOM 760 O O . LEU A 1 97 ? 4.577 -5.356 -1.849 1.00 94.75 97 LEU A O 1
ATOM 764 N N . LEU A 1 98 ? 2.813 -4.472 -2.942 1.00 95.12 98 LEU A N 1
ATOM 765 C CA . LEU A 1 98 ? 3.529 -4.023 -4.124 1.00 95.12 98 LEU A CA 1
ATOM 766 C C . LEU A 1 98 ? 3.618 -2.499 -4.142 1.00 95.12 98 LEU A C 1
ATOM 768 O O . LEU A 1 98 ? 2.636 -1.810 -3.868 1.00 95.12 98 LEU A O 1
ATOM 772 N N . MET A 1 99 ? 4.778 -1.989 -4.534 1.00 94.25 99 MET A N 1
ATOM 773 C CA . MET A 1 99 ? 4.990 -0.598 -4.930 1.00 94.25 99 MET A CA 1
ATOM 774 C C . MET A 1 99 ? 5.758 -0.572 -6.243 1.00 94.25 99 MET A C 1
ATOM 776 O O . MET A 1 99 ? 6.375 -1.563 -6.635 1.00 94.25 99 MET A O 1
ATOM 780 N N . ALA A 1 100 ? 5.718 0.564 -6.924 1.00 92.81 100 ALA A N 1
ATOM 781 C CA . ALA A 1 100 ? 6.568 0.807 -8.073 1.00 92.81 100 ALA A CA 1
ATOM 782 C C . ALA A 1 100 ? 7.486 1.992 -7.803 1.00 92.81 100 ALA A C 1
ATOM 784 O O . ALA A 1 100 ? 7.124 2.904 -7.058 1.00 92.81 100 ALA A O 1
ATOM 785 N N . ASP A 1 101 ? 8.653 1.951 -8.428 1.00 91.12 101 ASP A N 1
ATOM 786 C CA . ASP A 1 101 ? 9.527 3.097 -8.614 1.00 91.12 101 ASP A CA 1
ATOM 787 C C . ASP A 1 101 ? 10.036 3.085 -10.057 1.00 91.12 101 ASP A C 1
ATOM 789 O O . ASP A 1 101 ? 10.379 2.031 -10.598 1.00 91.12 101 ASP A O 1
ATOM 793 N N . ASP A 1 102 ? 9.976 4.242 -10.711 1.00 90.81 102 ASP A N 1
ATOM 794 C CA . ASP A 1 102 ? 10.047 4.365 -12.169 1.00 90.81 102 ASP A CA 1
ATOM 795 C C . ASP A 1 102 ? 9.216 3.277 -12.890 1.00 90.81 102 ASP A C 1
ATOM 797 O O . ASP A 1 102 ? 7.996 3.211 -12.730 1.00 90.81 102 ASP A O 1
ATOM 801 N N . ARG A 1 103 ? 9.843 2.406 -13.688 1.00 93.06 103 ARG A N 1
ATOM 802 C CA . ARG A 1 103 ? 9.186 1.326 -14.446 1.00 93.06 103 ARG A CA 1
ATOM 803 C C . ARG A 1 103 ? 9.334 -0.042 -13.778 1.00 93.06 103 ARG A C 1
ATOM 805 O O . ARG A 1 103 ? 9.087 -1.070 -14.409 1.00 93.06 103 ARG A O 1
ATOM 812 N N . ILE A 1 104 ? 9.735 -0.069 -12.512 1.00 94.44 104 ILE A N 1
ATOM 813 C CA . ILE A 1 104 ? 10.079 -1.287 -11.786 1.00 94.44 104 ILE A CA 1
ATOM 814 C C . ILE A 1 104 ? 9.065 -1.521 -10.671 1.00 94.44 104 ILE A C 1
ATOM 816 O O . ILE A 1 104 ? 8.728 -0.622 -9.906 1.00 94.44 104 ILE A O 1
ATOM 820 N N . VAL A 1 105 ? 8.580 -2.757 -10.566 1.00 94.88 105 VAL A N 1
ATOM 821 C CA . VAL A 1 105 ? 7.664 -3.201 -9.514 1.00 94.88 105 VAL A CA 1
ATOM 822 C C . VAL A 1 105 ? 8.433 -3.988 -8.462 1.00 94.88 105 VAL A C 1
ATOM 824 O O . VAL A 1 105 ? 9.142 -4.950 -8.773 1.00 94.88 105 VAL A O 1
ATOM 827 N N . TYR A 1 106 ? 8.229 -3.608 -7.207 1.00 95.25 106 TYR A N 1
ATOM 828 C CA . TYR A 1 106 ? 8.835 -4.196 -6.023 1.00 95.25 106 TYR A CA 1
ATOM 829 C C . TYR A 1 106 ? 7.769 -4.813 -5.125 1.00 95.25 106 TYR A C 1
ATOM 831 O O . TYR A 1 106 ? 6.637 -4.337 -5.061 1.00 95.25 106 TYR A O 1
ATOM 839 N N . ARG A 1 107 ? 8.160 -5.851 -4.390 1.00 95.38 107 ARG A N 1
ATOM 840 C CA . ARG A 1 107 ? 7.389 -6.465 -3.312 1.00 95.38 107 ARG A CA 1
ATOM 841 C C . ARG A 1 107 ? 8.077 -6.199 -1.985 1.00 95.38 107 ARG A C 1
ATOM 843 O O . ARG A 1 107 ? 9.289 -6.378 -1.887 1.00 95.38 107 ARG A O 1
ATOM 850 N N . LEU A 1 108 ? 7.300 -5.863 -0.965 1.00 95.12 108 LEU A N 1
ATOM 851 C CA . LEU A 1 108 ? 7.787 -5.825 0.407 1.00 95.12 108 LEU A CA 1
ATOM 852 C C . LEU A 1 108 ? 8.011 -7.256 0.929 1.00 95.12 108 LEU A C 1
ATOM 854 O O . LEU A 1 108 ? 7.084 -8.067 0.944 1.00 95.12 108 LEU A O 1
ATOM 858 N N . ALA A 1 109 ? 9.244 -7.565 1.320 1.00 92.94 109 ALA A N 1
ATOM 859 C CA . ALA A 1 109 ? 9.647 -8.771 2.039 1.00 92.94 109 ALA A CA 1
ATOM 860 C C . ALA A 1 109 ? 10.148 -8.399 3.449 1.00 92.94 109 ALA A C 1
ATOM 862 O O . ALA A 1 109 ? 10.244 -7.216 3.773 1.00 92.94 109 ALA A O 1
ATOM 863 N N . ASP A 1 110 ? 10.489 -9.400 4.264 1.00 88.88 110 ASP A N 1
ATOM 864 C CA . ASP A 1 110 ? 10.904 -9.201 5.664 1.00 88.88 110 ASP A CA 1
ATOM 865 C C . ASP A 1 110 ? 12.124 -8.270 5.797 1.00 88.88 110 ASP A C 1
ATOM 867 O O . ASP A 1 110 ? 12.152 -7.402 6.666 1.00 88.88 110 ASP A O 1
ATOM 871 N N . ASP A 1 111 ? 13.090 -8.393 4.880 1.00 88.81 111 ASP A N 1
ATOM 872 C CA . ASP A 1 111 ? 14.322 -7.590 4.860 1.00 88.81 111 ASP A CA 1
ATOM 873 C C . ASP A 1 111 ? 14.207 -6.312 3.999 1.00 88.81 111 ASP A C 1
ATOM 875 O O . ASP A 1 111 ? 15.201 -5.628 3.752 1.00 88.81 111 ASP A O 1
ATOM 879 N N . GLY A 1 112 ? 13.003 -5.984 3.512 1.00 91.25 112 GLY A N 1
ATOM 880 C CA . GLY A 1 112 ? 12.731 -4.789 2.711 1.00 91.25 112 GLY A CA 1
ATOM 881 C C . GLY A 1 112 ? 12.240 -5.072 1.291 1.00 91.25 112 GLY A C 1
ATOM 882 O O . GLY A 1 112 ? 11.657 -6.114 0.989 1.00 91.25 112 GLY A O 1
ATOM 883 N N . TRP A 1 113 ? 12.418 -4.093 0.404 1.00 94.50 113 TRP A N 1
ATOM 884 C CA . TRP A 1 113 ? 11.870 -4.131 -0.951 1.00 94.50 113 TRP A CA 1
ATOM 885 C C . TRP A 1 113 ? 12.694 -5.003 -1.892 1.00 94.50 113 TRP A C 1
ATOM 887 O O . TRP A 1 113 ? 13.884 -4.778 -2.096 1.00 94.50 113 TRP A O 1
ATOM 897 N N . VAL A 1 114 ? 12.031 -5.963 -2.533 1.00 95.75 114 VAL A N 1
ATOM 898 C CA . VAL A 1 114 ? 12.637 -6.868 -3.512 1.00 95.75 114 VAL A CA 1
ATOM 899 C C . VAL A 1 114 ? 12.012 -6.629 -4.876 1.00 95.75 114 VAL A C 1
ATOM 901 O O . VAL A 1 114 ? 10.789 -6.637 -5.018 1.00 95.75 114 VAL A O 1
ATOM 904 N N . MET A 1 115 ? 12.847 -6.443 -5.897 1.00 95.56 115 MET A N 1
ATOM 905 C CA . MET A 1 115 ? 12.389 -6.303 -7.277 1.00 95.56 115 MET A CA 1
ATOM 906 C C . MET A 1 115 ? 11.647 -7.569 -7.732 1.00 95.56 115 MET A C 1
ATOM 908 O O . MET A 1 115 ? 12.165 -8.680 -7.636 1.00 95.56 115 MET A O 1
ATOM 912 N N . VAL A 1 116 ? 10.440 -7.394 -8.265 1.00 94.69 116 VAL A N 1
ATOM 913 C CA . VAL A 1 116 ? 9.617 -8.470 -8.841 1.00 94.69 116 VAL A CA 1
ATOM 914 C C . VAL A 1 116 ? 9.695 -8.458 -10.360 1.00 94.69 116 VAL A C 1
ATOM 916 O O . VAL A 1 116 ? 9.752 -9.515 -10.999 1.00 94.69 116 VAL A O 1
ATOM 919 N N . ARG A 1 117 ? 9.640 -7.262 -10.954 1.00 96.25 117 ARG A N 1
ATOM 920 C CA . ARG A 1 117 ? 9.640 -7.092 -12.405 1.00 96.25 117 ARG A CA 1
ATOM 921 C C . ARG A 1 117 ? 10.151 -5.720 -12.799 1.00 96.25 117 ARG A C 1
ATOM 923 O O . ARG A 1 117 ? 9.711 -4.723 -12.242 1.00 96.25 117 ARG A O 1
ATOM 930 N N . ASP A 1 118 ? 10.998 -5.702 -13.813 1.00 95.75 118 ASP A N 1
ATOM 931 C CA . ASP A 1 118 ? 11.393 -4.499 -14.528 1.00 95.75 118 ASP A CA 1
ATOM 932 C C . ASP A 1 118 ? 10.614 -4.429 -15.852 1.00 95.75 118 ASP A C 1
ATOM 934 O O . ASP A 1 118 ? 10.597 -5.400 -16.615 1.00 95.75 118 ASP A O 1
ATOM 938 N N . PHE A 1 119 ? 9.922 -3.314 -16.086 1.00 95.06 119 PHE A N 1
ATOM 939 C CA . PHE A 1 119 ? 9.186 -3.030 -17.317 1.00 95.06 119 PHE A CA 1
ATOM 940 C C . PHE A 1 119 ? 9.821 -1.893 -18.132 1.00 95.06 119 PHE A C 1
ATOM 942 O O . PHE A 1 119 ? 9.149 -1.303 -18.982 1.00 95.06 119 PHE A O 1
ATOM 949 N N . SER A 1 120 ? 11.095 -1.574 -17.895 1.00 93.12 120 SER A N 1
ATOM 950 C CA . SER A 1 120 ? 11.780 -0.437 -18.520 1.00 93.12 120 SER A CA 1
ATOM 951 C C . SER A 1 120 ? 11.733 -0.455 -20.046 1.00 93.12 120 SER A C 1
ATOM 953 O O . SER A 1 120 ? 11.482 0.577 -20.661 1.00 93.12 120 SER A O 1
ATOM 955 N N . ASP A 1 121 ? 11.846 -1.640 -20.648 1.00 94.88 121 ASP A N 1
ATOM 956 C CA . ASP A 1 121 ? 11.793 -1.822 -22.105 1.00 94.88 121 ASP A CA 1
ATOM 957 C C . ASP A 1 121 ? 10.363 -1.874 -22.676 1.00 94.88 121 ASP A C 1
ATOM 959 O O . ASP A 1 121 ? 10.173 -1.929 -23.891 1.00 94.88 121 ASP A O 1
ATOM 963 N N . MET A 1 122 ? 9.342 -1.914 -21.815 1.00 94.25 122 MET A N 1
ATOM 964 C CA . MET A 1 122 ? 7.943 -2.132 -22.206 1.00 94.25 122 MET A CA 1
ATOM 965 C C . MET A 1 122 ? 7.058 -0.907 -21.982 1.00 94.25 122 MET A C 1
ATOM 967 O O . MET A 1 122 ? 6.027 -0.776 -22.643 1.00 94.25 122 MET A O 1
ATOM 971 N N . LEU A 1 123 ? 7.416 -0.037 -21.034 1.00 92.50 123 LEU A N 1
ATOM 972 C CA . LEU A 1 123 ? 6.595 1.104 -20.642 1.00 92.50 123 LEU A CA 1
ATOM 973 C C . LEU A 1 123 ? 7.183 2.427 -21.145 1.00 92.50 123 LEU A C 1
ATOM 975 O O . LEU A 1 123 ? 8.377 2.681 -20.985 1.00 92.50 123 LEU A O 1
ATOM 979 N N . PRO A 1 124 ? 6.340 3.336 -21.665 1.00 91.56 124 PRO A N 1
ATOM 980 C CA . PRO A 1 124 ? 6.792 4.629 -22.176 1.00 91.56 124 PRO A CA 1
ATOM 981 C C . PRO A 1 124 ? 7.300 5.574 -21.072 1.00 91.56 124 PRO A C 1
ATOM 983 O O . PRO A 1 124 ? 7.985 6.551 -21.360 1.00 91.56 124 PRO A O 1
ATOM 986 N N . GLY A 1 125 ? 7.017 5.287 -19.799 1.00 90.69 125 GLY A N 1
ATOM 987 C CA . GLY A 1 125 ? 7.406 6.128 -18.671 1.00 90.69 125 GLY A CA 1
ATOM 988 C C . GLY A 1 125 ? 7.072 5.521 -17.310 1.00 90.69 125 GLY A C 1
ATOM 989 O O . GLY A 1 125 ? 6.595 4.383 -17.255 1.00 90.69 125 GLY A O 1
ATOM 990 N N . PRO A 1 126 ? 7.336 6.265 -16.222 1.00 90.88 126 PRO A N 1
ATOM 991 C CA . PRO A 1 126 ? 7.237 5.763 -14.858 1.00 90.88 126 PRO A CA 1
ATOM 992 C C . PRO A 1 126 ? 5.803 5.386 -14.491 1.00 90.88 126 PRO A C 1
ATOM 994 O O . PRO A 1 126 ? 4.838 6.062 -14.867 1.00 90.88 126 PRO A O 1
ATOM 997 N N . ILE A 1 127 ? 5.669 4.317 -13.715 1.00 91.06 127 ILE A N 1
ATOM 998 C CA . ILE A 1 127 ? 4.420 3.846 -13.134 1.00 91.06 127 ILE A CA 1
ATOM 999 C C . ILE A 1 127 ? 4.055 4.753 -11.959 1.00 91.06 127 ILE A C 1
ATOM 1001 O O . ILE A 1 127 ? 4.862 5.027 -11.080 1.00 91.06 127 ILE A O 1
ATOM 1005 N N . THR A 1 128 ? 2.805 5.201 -11.922 1.00 89.12 128 THR A N 1
ATOM 1006 C CA . THR A 1 128 ? 2.305 6.116 -10.882 1.00 89.12 128 THR A CA 1
ATOM 1007 C C . THR A 1 128 ? 1.114 5.591 -10.110 1.00 89.12 128 THR A C 1
ATOM 1009 O O . THR A 1 128 ? 0.829 6.100 -9.029 1.00 89.12 128 THR A O 1
ATOM 1012 N N . ARG A 1 129 ? 0.403 4.598 -10.657 1.00 90.56 129 ARG A N 1
ATOM 1013 C CA . ARG A 1 129 ? -0.711 3.916 -9.989 1.00 90.56 129 ARG A CA 1
ATOM 1014 C C . ARG A 1 129 ? -0.704 2.443 -10.347 1.00 90.56 129 ARG A C 1
ATOM 1016 O O . ARG A 1 129 ? -0.378 2.091 -11.483 1.00 90.56 129 ARG A O 1
ATOM 1023 N N . LEU A 1 130 ? -1.099 1.620 -9.387 1.00 92.19 130 LEU A N 1
ATOM 1024 C CA . LEU A 1 130 ? -1.085 0.167 -9.468 1.00 92.19 130 LEU A CA 1
ATOM 1025 C C . LEU A 1 130 ? -2.433 -0.384 -9.008 1.00 92.19 130 LEU A C 1
ATOM 1027 O O . LEU A 1 130 ? -2.992 0.078 -8.017 1.00 92.19 130 LEU A O 1
ATOM 1031 N N . ALA A 1 131 ? -2.925 -1.409 -9.691 1.00 93.38 131 ALA A N 1
ATOM 1032 C CA . ALA A 1 131 ? -3.988 -2.266 -9.186 1.00 93.38 131 ALA A CA 1
ATOM 1033 C C . ALA A 1 131 ? -3.697 -3.707 -9.591 1.00 93.38 131 ALA A C 1
ATOM 1035 O O . ALA A 1 131 ? -3.304 -3.967 -10.728 1.00 93.38 131 ALA A O 1
ATOM 1036 N N . VAL A 1 132 ? -3.888 -4.648 -8.675 1.00 93.38 132 VAL A N 1
ATOM 1037 C CA . VAL A 1 132 ? -3.627 -6.066 -8.920 1.00 93.38 132 VAL A CA 1
ATOM 1038 C C . VAL A 1 132 ? -4.941 -6.823 -9.057 1.00 93.38 132 VAL A C 1
ATOM 1040 O O . VAL A 1 132 ? -5.912 -6.556 -8.349 1.00 93.38 132 VAL A O 1
ATOM 1043 N N . ARG A 1 133 ? -4.998 -7.758 -10.006 1.00 93.81 133 ARG A N 1
ATOM 1044 C CA . ARG A 1 133 ? -6.122 -8.691 -10.111 1.00 93.81 133 ARG A CA 1
ATOM 1045 C C . ARG A 1 133 ? -6.073 -9.665 -8.923 1.00 93.81 133 ARG A C 1
ATOM 1047 O O . ARG A 1 133 ? -4.972 -10.102 -8.601 1.00 93.81 133 ARG A O 1
ATOM 1054 N N . PRO A 1 134 ? -7.210 -10.087 -8.334 1.00 88.75 134 PRO A N 1
ATOM 1055 C CA . PRO A 1 134 ? -7.214 -10.944 -7.141 1.00 88.75 134 PRO A CA 1
ATOM 1056 C C . PRO A 1 134 ? -6.437 -12.266 -7.258 1.00 88.75 134 PRO A C 1
ATOM 1058 O O . PRO A 1 134 ? -5.980 -12.814 -6.267 1.00 88.75 134 PRO A O 1
ATOM 1061 N N . ASP A 1 135 ? -6.248 -12.796 -8.467 1.00 90.06 135 ASP A N 1
ATOM 1062 C CA . ASP A 1 135 ? -5.440 -14.005 -8.672 1.00 90.06 135 ASP A CA 1
ATOM 1063 C C . ASP A 1 135 ? -3.924 -13.739 -8.757 1.00 90.06 135 ASP A C 1
ATOM 1065 O O . ASP A 1 135 ? -3.164 -14.649 -9.081 1.00 90.06 135 ASP A O 1
ATOM 1069 N N . ASN A 1 136 ? -3.494 -12.496 -8.521 1.00 88.25 136 ASN A N 1
ATOM 1070 C CA . ASN A 1 136 ? -2.112 -12.010 -8.517 1.00 88.25 136 ASN A CA 1
ATOM 1071 C C . ASN A 1 136 ? -1.364 -12.161 -9.856 1.00 88.25 136 ASN A C 1
ATOM 1073 O O . ASN A 1 136 ? -0.144 -12.009 -9.910 1.00 88.25 136 ASN A O 1
ATOM 1077 N N . LYS A 1 137 ? -2.071 -12.432 -10.965 1.00 89.44 137 LYS A N 1
ATOM 1078 C CA . LYS A 1 137 ? -1.448 -12.673 -12.286 1.00 89.44 137 LYS A CA 1
ATOM 1079 C C . LYS A 1 137 ? -1.394 -11.455 -13.195 1.00 89.44 137 LYS A C 1
ATOM 1081 O O . LYS A 1 137 ? -0.709 -11.494 -14.215 1.00 89.44 137 LYS A O 1
ATOM 1086 N N . GLN A 1 138 ? -2.157 -10.411 -12.891 1.00 94.38 138 GLN A N 1
ATOM 1087 C CA . GLN A 1 138 ? -2.246 -9.220 -13.729 1.00 94.38 138 GLN A CA 1
ATOM 1088 C C . GLN A 1 138 ? -2.149 -7.961 -12.887 1.00 94.38 138 GLN A C 1
ATOM 1090 O O . GLN A 1 138 ? -2.781 -7.853 -11.838 1.00 94.38 138 GLN A O 1
ATOM 1095 N N . LEU A 1 139 ? -1.385 -7.009 -13.406 1.00 94.44 139 LEU A N 1
ATOM 1096 C CA . LEU A 1 139 ? -1.202 -5.690 -12.836 1.00 94.44 139 LEU A CA 1
ATOM 1097 C C . LEU A 1 139 ? -1.715 -4.664 -13.848 1.00 94.44 139 LEU A C 1
ATOM 1099 O O . LEU A 1 139 ? -1.243 -4.615 -14.983 1.00 94.44 139 LEU A O 1
ATOM 1103 N N . ALA A 1 140 ? -2.695 -3.866 -13.445 1.00 95.50 140 ALA A N 1
ATOM 1104 C CA . ALA A 1 140 ? -3.068 -2.653 -14.149 1.00 95.50 140 ALA A CA 1
ATOM 1105 C C . ALA A 1 140 ? -2.172 -1.513 -13.658 1.00 95.50 140 ALA A C 1
ATOM 1107 O O . ALA A 1 140 ? -1.963 -1.351 -12.455 1.00 95.50 140 ALA A O 1
ATOM 1108 N N . MET A 1 141 ? -1.639 -0.734 -14.597 1.00 94.00 141 MET A N 1
ATOM 1109 C CA . MET A 1 141 ? -0.663 0.317 -14.322 1.00 94.00 141 MET A CA 1
ATOM 1110 C C . MET A 1 141 ? -1.078 1.604 -15.026 1.00 94.00 141 MET A C 1
ATOM 1112 O O . MET A 1 141 ? -1.471 1.579 -16.191 1.00 94.00 141 MET A O 1
ATOM 1116 N N . VAL A 1 142 ? -0.961 2.734 -14.332 1.00 92.62 142 VAL A N 1
ATOM 1117 C CA . VAL A 1 142 ? -0.983 4.055 -14.973 1.00 92.62 142 VAL A CA 1
ATOM 1118 C C . VAL A 1 142 ? 0.449 4.529 -15.101 1.00 92.62 142 VAL A C 1
ATOM 1120 O O . VAL A 1 142 ? 1.133 4.667 -14.088 1.00 92.62 142 VAL A O 1
ATOM 1123 N N . VAL A 1 143 ? 0.868 4.835 -16.323 1.00 91.31 143 VAL A N 1
ATOM 1124 C CA . VAL A 1 143 ? 2.203 5.358 -16.622 1.00 91.31 143 VAL A CA 1
ATOM 1125 C C . VAL A 1 143 ? 2.133 6.817 -17.047 1.00 91.31 143 VAL A C 1
ATOM 1127 O O . VAL A 1 143 ? 1.160 7.232 -17.680 1.00 91.31 143 VAL A O 1
ATOM 1130 N N . TRP A 1 144 ? 3.144 7.607 -16.691 1.00 85.00 144 TRP A N 1
ATOM 1131 C CA . TRP A 1 144 ? 3.340 8.905 -17.334 1.00 85.00 144 TRP A CA 1
ATOM 1132 C C . TRP A 1 144 ? 3.875 8.662 -18.735 1.00 85.00 144 TRP A C 1
ATOM 1134 O O . TRP A 1 144 ? 4.887 7.996 -18.901 1.00 85.00 144 TRP A O 1
ATOM 1144 N N . GLU A 1 145 ? 3.213 9.196 -19.751 1.00 73.69 145 GLU A N 1
ATOM 1145 C CA . GLU A 1 145 ? 3.799 9.250 -21.082 1.00 73.69 145 GLU A CA 1
ATOM 1146 C C . GLU A 1 145 ? 4.695 10.486 -21.128 1.00 73.69 145 GLU A C 1
ATOM 1148 O O . GLU A 1 145 ? 4.212 11.618 -21.065 1.00 73.69 145 GLU A O 1
ATOM 1153 N N . VAL A 1 146 ? 6.010 10.283 -21.173 1.00 64.31 146 VAL A N 1
ATOM 1154 C CA . VAL A 1 146 ? 6.913 11.368 -21.556 1.00 64.31 146 VAL A CA 1
ATOM 1155 C C . VAL A 1 146 ? 6.806 11.460 -23.078 1.00 64.31 146 VAL A C 1
ATOM 1157 O O . VAL A 1 146 ? 7.056 10.449 -23.739 1.00 64.31 146 VAL A O 1
ATOM 1160 N N . PRO A 1 147 ? 6.403 12.603 -23.665 1.00 56.78 147 PRO A N 1
ATOM 1161 C CA . PRO A 1 147 ? 6.417 12.744 -25.112 1.00 56.78 147 PRO A CA 1
ATOM 1162 C C . PRO A 1 147 ? 7.830 12.435 -25.600 1.00 56.78 147 PRO A C 1
ATOM 1164 O O . PRO A 1 147 ? 8.783 13.059 -25.135 1.00 56.78 147 PRO A O 1
ATOM 1167 N N . LEU A 1 148 ? 7.974 11.473 -26.512 1.00 50.59 148 LEU A N 1
ATOM 1168 C CA . LEU A 1 148 ? 9.227 11.315 -27.240 1.00 50.59 148 LEU A CA 1
ATOM 1169 C C . LEU A 1 148 ? 9.495 12.661 -27.922 1.00 50.59 148 LEU A C 1
ATOM 1171 O O . LEU A 1 148 ? 8.685 13.098 -28.748 1.00 50.59 148 LEU A O 1
ATOM 1175 N N . GLU A 1 149 ? 10.578 13.346 -27.547 1.00 53.94 149 GLU A N 1
ATOM 1176 C CA . GLU A 1 149 ? 11.079 14.446 -28.367 1.00 53.94 149 GLU A CA 1
ATOM 1177 C C . GLU A 1 149 ? 11.297 13.875 -29.776 1.00 53.94 149 GLU A C 1
ATOM 1179 O O . GLU A 1 149 ? 11.979 12.862 -29.946 1.00 53.94 149 GLU A O 1
ATOM 1184 N N . LYS A 1 150 ? 10.589 14.450 -30.753 1.00 41.12 150 LYS A N 1
ATOM 1185 C CA . LYS A 1 150 ? 10.647 14.043 -32.160 1.00 41.12 150 LYS A CA 1
ATOM 1186 C C . LYS A 1 150 ? 11.969 14.433 -32.799 1.00 41.12 150 LYS A C 1
ATOM 1188 O O . LYS A 1 150 ? 12.425 15.565 -32.528 1.00 41.12 150 LYS A O 1
#

Foldseek 3Di:
DDDDDDPPPDPPDQDWDWDWDADPVPGDIDTLDIASDWAPAWDDQAPAQWIWTWGQDPVRATFTWIQRPVVSDIDGDGGDDPPDSQWYKDAENVGWIWTFDKQWIWIQDPVGTDTDDGCPVPDQIGWRDWDADNVRPDIDTDGDHDPDPD